Protein AF-A0A920EKH2-F1 (afdb_monomer)

Nearest PDB structures (foldseek):
  4jyx-assembly2_B  TM=8.621E-01  e=5.818E-05  Paraglaciecola sp. T6c
  4jyx-assembly1_G-2  TM=8.612E-01  e=1.369E-04  Paraglaciecola sp. T6c
  3wjo-assembly1_A  TM=8.628E-01  e=2.851E-04  Escherichia coli O104:H4 str. 2009EL-2071
  5ze6-assembly2_B  TM=8.701E-01  e=5.252E-04  Escherichia coli K-12
  5ze6-assembly1_C  TM=8.859E-01  e=1.236E-03  Escherichia coli K-12

Radius of gyration: 19.75 Å; Cα contacts (8 Å, |Δi|>4): 47; chains: 1; bounding box: 40×44×56 Å

Sequence (107 aa):
MNDFLKEVTSEFKQVNTLILKCLESDVGLVENIGQYIVDAGGKRLRPLVVILSALANNYSGSNHMKMAAVIEFIHTATLLHDDVVDVASLRRGEKRQIYNGVTRRVF

Solvent-accessible surface area (backbone atoms only — not comparable to full-atom values): 6425 Å² total; per-residue (Å²): 130,70,68,69,54,62,78,46,44,65,61,50,52,52,30,52,53,50,45,52,61,72,30,68,53,97,48,66,73,44,37,52,51,44,50,50,64,62,71,65,65,65,86,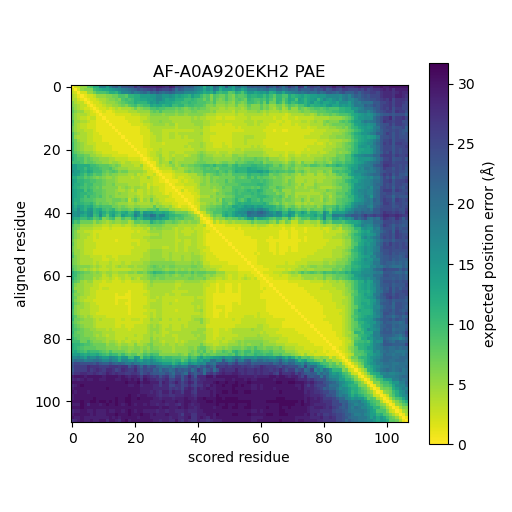51,60,67,33,48,53,41,43,51,53,34,56,77,66,69,55,85,70,71,61,47,48,57,51,18,33,51,54,44,48,54,53,51,52,51,51,57,50,49,53,53,52,54,54,52,56,62,70,72,68,62,73,87,74,86,66,87,89,66,92,78,90,77,134

pLDDT: mean 76.86, std 17.44, range [36.72, 96.06]

Secondary structure (DSSP, 8-state):
--HHHHHTHHHHHHHHHHHHHHT--SSHHHHHHHHHHHHT----HHHHHHHHHHHHTT--SSHHHHHHHHHHHHHHHHHHHHHHHHHHHHHTS-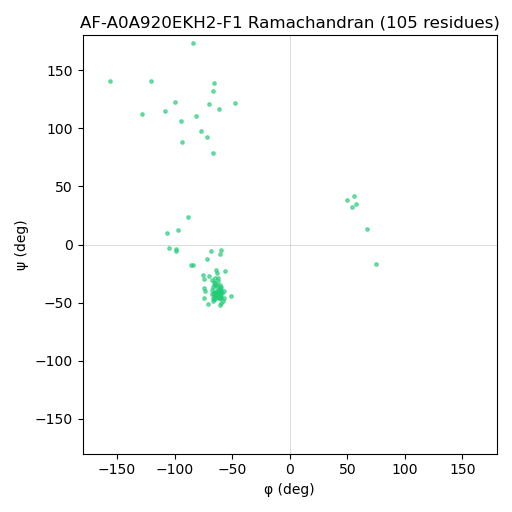-----TT------

Mean predicted aligned error: 10.76 Å

Foldseek 3Di:
DVPVCVVCVVLVVLLLVVLLVVQDDPDVVSVVLSVVLVVVVDPLVQLVVLVVVCVVVVNPDDCSSVVSNVRSVVVSVVVVVVVVVVVVVVVVPDPVPPDPPDDDDDD

Structure (mmCIF, N/CA/C/O backbone):
data_AF-A0A920EKH2-F1
#
_entry.id   AF-A0A920EKH2-F1
#
loop_
_atom_site.group_PDB
_atom_site.id
_atom_site.type_symbol
_atom_site.label_atom_id
_atom_site.label_alt_id
_atom_site.label_comp_id
_atom_site.label_asym_id
_atom_site.label_entity_id
_atom_site.label_seq_id
_atom_site.pdbx_PDB_ins_code
_atom_site.Cartn_x
_atom_site.Cartn_y
_atom_site.Cartn_z
_a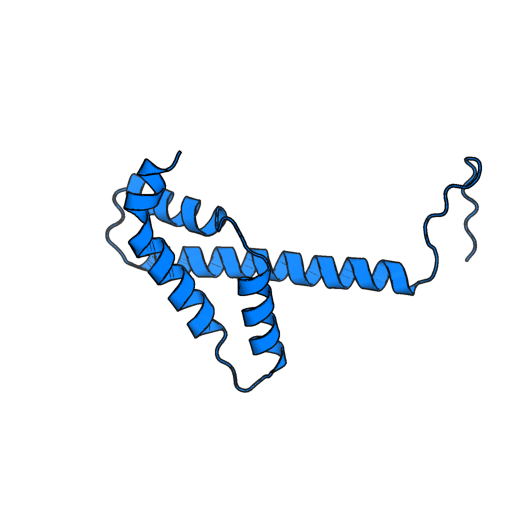tom_site.occupancy
_atom_site.B_iso_or_equiv
_atom_site.auth_seq_id
_atom_site.auth_comp_id
_atom_site.auth_asym_id
_atom_site.auth_atom_id
_atom_site.pdbx_PDB_model_num
ATOM 1 N N . MET A 1 1 ? 0.328 18.908 12.467 1.00 48.62 1 MET A N 1
ATOM 2 C CA . MET A 1 1 ? 0.448 17.846 11.437 1.00 48.62 1 MET A CA 1
ATOM 3 C C . MET A 1 1 ? 0.694 16.457 12.042 1.00 48.62 1 MET A C 1
ATOM 5 O O . MET A 1 1 ? 0.270 15.492 11.436 1.00 48.62 1 MET A O 1
ATOM 9 N N . ASN A 1 2 ? 1.336 16.316 13.213 1.00 57.62 2 ASN A N 1
ATOM 10 C CA . ASN A 1 2 ? 1.687 14.988 13.755 1.00 57.62 2 ASN A CA 1
ATOM 11 C C . ASN A 1 2 ? 0.584 14.294 14.580 1.00 57.62 2 ASN A C 1
ATOM 13 O O . ASN A 1 2 ? 0.662 13.083 14.762 1.00 57.62 2 ASN A O 1
ATOM 17 N N . ASP A 1 3 ? -0.435 15.014 15.059 1.00 63.47 3 ASP A N 1
ATOM 18 C CA . ASP A 1 3 ? -1.432 14.426 15.969 1.00 63.47 3 ASP A CA 1
ATOM 19 C C . ASP A 1 3 ? -2.405 13.469 15.274 1.00 63.47 3 ASP A C 1
ATOM 21 O O . ASP A 1 3 ? -2.666 12.391 15.791 1.00 63.47 3 ASP A O 1
ATOM 25 N N . PHE A 1 4 ? -2.869 13.781 14.060 1.00 68.88 4 PHE A N 1
ATOM 26 C CA . PHE A 1 4 ? -3.804 12.896 13.352 1.00 68.88 4 PHE A CA 1
ATOM 27 C C . PHE A 1 4 ? -3.146 11.594 12.873 1.00 68.88 4 PHE A C 1
ATOM 29 O O . PHE A 1 4 ? -3.820 10.580 12.732 1.00 68.88 4 PHE A O 1
ATOM 36 N N . LEU A 1 5 ? -1.829 11.602 12.624 1.00 66.75 5 LEU A N 1
ATOM 37 C CA . LEU A 1 5 ? -1.102 10.394 12.229 1.00 66.75 5 LEU A CA 1
ATOM 38 C C . LEU A 1 5 ? -1.045 9.378 13.372 1.00 66.75 5 LEU A C 1
ATOM 40 O O . LEU A 1 5 ? -1.046 8.180 13.097 1.00 66.75 5 LEU A O 1
ATOM 44 N N . LYS A 1 6 ? -1.039 9.828 14.637 1.00 72.06 6 LYS A N 1
ATOM 45 C CA . LYS A 1 6 ? -1.116 8.927 15.798 1.00 72.06 6 LYS A CA 1
ATOM 46 C C . LYS A 1 6 ? -2.418 8.133 15.804 1.00 72.06 6 LYS A C 1
ATOM 48 O O . LYS A 1 6 ? -2.364 6.922 15.988 1.00 72.06 6 LYS A O 1
ATOM 53 N N . GLU A 1 7 ? -3.539 8.800 15.534 1.00 77.81 7 GLU A N 1
ATOM 54 C CA . GLU A 1 7 ? -4.877 8.191 15.563 1.00 77.81 7 GLU A CA 1
ATOM 55 C C . GLU A 1 7 ? -5.045 7.067 14.538 1.00 77.81 7 GLU A C 1
ATOM 57 O O . GLU A 1 7 ? -5.753 6.107 14.798 1.00 77.81 7 GLU A O 1
ATOM 62 N N . VAL A 1 8 ? -4.352 7.152 13.399 1.00 82.38 8 VAL A N 1
ATOM 63 C CA . VAL A 1 8 ? -4.442 6.160 12.311 1.00 82.38 8 VAL A CA 1
ATOM 64 C C . VAL A 1 8 ? -3.210 5.258 12.197 1.00 82.38 8 VAL A C 1
ATOM 66 O O . VAL A 1 8 ? -3.036 4.535 11.214 1.00 82.38 8 VAL A O 1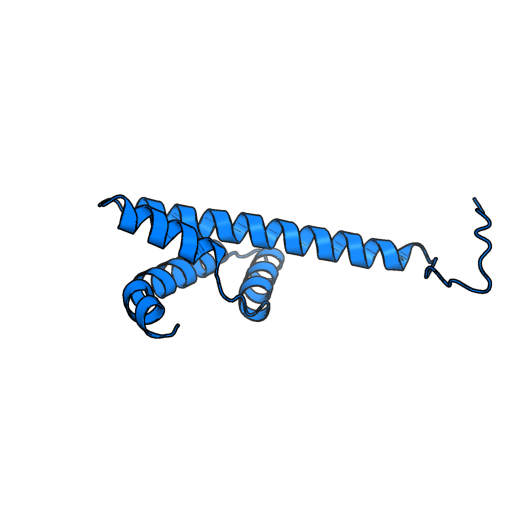
ATOM 69 N N . THR A 1 9 ? -2.297 5.313 13.176 1.00 84.00 9 THR A N 1
ATOM 70 C CA . THR A 1 9 ? -1.028 4.564 13.133 1.00 84.00 9 THR A CA 1
ATOM 71 C C . THR A 1 9 ? -1.261 3.051 13.117 1.00 84.00 9 THR A C 1
ATOM 73 O O . THR A 1 9 ? -0.499 2.312 12.486 1.00 84.00 9 THR A O 1
ATOM 76 N N . SER A 1 10 ? -2.296 2.573 13.813 1.00 87.31 10 SER A N 1
ATOM 77 C CA . SER A 1 10 ? -2.624 1.145 13.888 1.00 87.31 10 SER A CA 1
ATOM 78 C C . SER A 1 10 ? -3.066 0.608 12.527 1.00 87.31 10 SER A C 1
ATOM 80 O O . SER A 1 10 ? -2.542 -0.389 12.031 1.00 87.31 10 SER A O 1
ATOM 82 N N . GLU A 1 11 ? -3.984 1.321 11.889 1.00 87.50 11 GLU A N 1
ATOM 83 C CA . GLU A 1 11 ? -4.541 1.050 10.573 1.00 87.50 11 GLU A CA 1
ATOM 84 C C . GLU A 1 11 ? -3.436 1.070 9.516 1.00 87.50 11 GLU A C 1
ATOM 86 O O . GLU A 1 11 ? -3.351 0.184 8.667 1.00 87.50 11 GLU A O 1
ATOM 91 N N . PHE A 1 12 ? -2.513 2.024 9.626 1.00 86.25 12 PHE A N 1
ATOM 92 C CA . PHE A 1 12 ? -1.359 2.114 8.741 1.00 86.25 12 PHE A CA 1
ATOM 93 C C . PHE A 1 12 ? -0.440 0.901 8.814 1.00 86.25 12 PHE A C 1
ATOM 95 O O . PHE A 1 12 ? -0.007 0.379 7.785 1.00 86.25 12 PHE A O 1
ATOM 102 N N . LYS A 1 13 ? -0.142 0.435 10.032 1.00 86.56 13 LYS A N 1
ATOM 103 C CA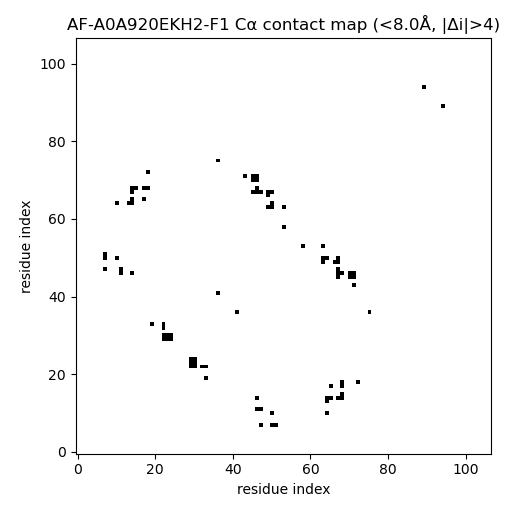 . LYS A 1 13 ? 0.653 -0.781 10.232 1.00 86.56 13 LYS A CA 1
ATOM 104 C C . LYS A 1 13 ? -0.051 -1.985 9.620 1.00 86.56 13 LYS A C 1
ATOM 106 O O . LYS A 1 13 ? 0.595 -2.758 8.922 1.00 86.56 13 LYS A O 1
ATOM 111 N N . GLN A 1 14 ? -1.362 -2.104 9.819 1.00 89.69 14 GLN A N 1
ATOM 112 C CA . GLN A 1 14 ? -2.150 -3.195 9.249 1.00 89.69 14 GLN A CA 1
ATOM 113 C C . GLN A 1 14 ? -2.129 -3.187 7.718 1.00 89.69 14 GLN A C 1
ATOM 115 O O . GLN A 1 14 ? -1.924 -4.238 7.114 1.00 89.69 14 GLN A O 1
ATOM 120 N N . VAL A 1 15 ? -2.277 -2.019 7.083 1.00 89.94 15 VAL A N 1
ATOM 121 C CA . VAL A 1 15 ? -2.185 -1.903 5.621 1.00 89.94 15 VAL A CA 1
ATOM 122 C C . VAL A 1 15 ? -0.786 -2.256 5.123 1.00 89.94 15 VAL A C 1
ATOM 124 O O . VAL A 1 15 ? -0.671 -3.019 4.169 1.00 89.94 15 VAL A O 1
ATOM 127 N N . ASN A 1 16 ? 0.277 -1.785 5.782 1.00 86.06 16 ASN A N 1
ATOM 128 C CA . ASN A 1 16 ? 1.646 -2.147 5.404 1.00 86.06 16 ASN A CA 1
ATOM 129 C C . ASN A 1 16 ? 1.886 -3.659 5.506 1.00 86.06 16 ASN A C 1
ATOM 131 O O . ASN A 1 16 ? 2.417 -4.260 4.575 1.00 86.06 16 ASN A O 1
ATOM 135 N N . THR A 1 17 ? 1.457 -4.291 6.601 1.00 89.06 17 THR A N 1
ATOM 136 C CA . THR A 1 17 ? 1.546 -5.748 6.754 1.00 89.06 17 THR A CA 1
ATOM 137 C C . THR A 1 17 ? 0.752 -6.472 5.669 1.00 89.06 17 THR A C 1
ATOM 139 O O . THR A 1 17 ? 1.235 -7.458 5.118 1.00 89.06 17 THR A O 1
ATOM 142 N N . LEU A 1 18 ? -0.444 -5.983 5.333 1.00 90.94 18 LEU A N 1
ATOM 143 C CA . LEU A 1 18 ? -1.277 -6.576 4.291 1.00 90.94 18 LEU A CA 1
ATOM 144 C C . LEU A 1 18 ? -0.618 -6.483 2.909 1.00 90.94 18 LEU A C 1
ATOM 146 O O . LEU A 1 18 ? -0.615 -7.467 2.179 1.00 90.94 18 LEU A O 1
ATOM 150 N N . ILE A 1 19 ? -0.039 -5.329 2.572 1.00 87.81 19 ILE A N 1
ATOM 151 C CA . ILE A 1 19 ? 0.680 -5.118 1.311 1.00 87.81 19 ILE A CA 1
ATOM 152 C C . ILE A 1 19 ? 1.854 -6.092 1.199 1.00 87.81 19 ILE A C 1
ATOM 154 O O . ILE A 1 19 ? 1.959 -6.788 0.195 1.00 87.81 19 ILE A O 1
ATOM 158 N N . LEU A 1 20 ? 2.699 -6.180 2.233 1.00 86.19 20 LEU A N 1
ATOM 159 C CA . LEU A 1 20 ? 3.860 -7.075 2.228 1.00 86.19 20 LEU A CA 1
ATOM 160 C C . LEU A 1 20 ? 3.443 -8.540 2.087 1.00 86.19 20 LEU A C 1
ATOM 162 O O . LEU A 1 20 ? 3.967 -9.245 1.234 1.00 86.19 20 LEU A O 1
ATOM 166 N N . LYS A 1 21 ? 2.431 -8.967 2.848 1.00 89.12 21 LYS A N 1
ATOM 167 C CA . LYS A 1 21 ? 1.898 -10.330 2.771 1.00 89.12 21 LYS A CA 1
ATOM 168 C C . LYS A 1 21 ? 1.358 -10.676 1.380 1.00 89.12 21 LYS A C 1
ATOM 170 O O . LYS A 1 21 ? 1.473 -11.807 0.931 1.00 89.12 21 LYS A O 1
ATOM 175 N N . CYS A 1 22 ? 0.747 -9.715 0.692 1.00 87.00 22 CYS A N 1
ATOM 176 C CA . CYS A 1 22 ? 0.235 -9.915 -0.664 1.00 87.00 22 CYS A CA 1
ATOM 177 C C . CYS A 1 22 ? 1.336 -10.028 -1.733 1.00 87.00 22 CYS A C 1
ATOM 179 O O . CYS A 1 22 ? 1.026 -10.412 -2.858 1.00 87.00 22 CYS A O 1
ATOM 181 N N . LEU A 1 23 ? 2.584 -9.688 -1.403 1.00 85.50 23 LEU A N 1
ATOM 182 C CA . LEU A 1 23 ? 3.737 -9.752 -2.306 1.00 85.50 23 LEU A CA 1
ATOM 183 C C . LEU A 1 23 ? 4.659 -10.939 -2.015 1.00 85.50 23 LEU A C 1
ATOM 185 O O . LEU A 1 23 ? 5.618 -11.148 -2.752 1.00 85.50 23 LEU A O 1
ATOM 189 N N . GLU A 1 24 ? 4.367 -11.726 -0.978 1.00 85.62 24 GLU A N 1
ATOM 190 C CA . GLU A 1 24 ? 5.037 -13.003 -0.743 1.00 85.62 24 GLU A CA 1
ATOM 191 C C . GLU A 1 24 ? 4.770 -13.935 -1.934 1.00 85.62 24 GLU A C 1
ATOM 193 O O . GLU A 1 24 ? 3.623 -14.275 -2.240 1.00 85.62 24 GLU A O 1
ATOM 198 N N . SER A 1 25 ? 5.828 -14.311 -2.651 1.00 85.12 25 SER A N 1
ATOM 199 C CA . SER A 1 25 ? 5.728 -15.120 -3.860 1.00 85.12 25 SER A CA 1
ATOM 200 C C . SER A 1 25 ? 7.028 -15.864 -4.127 1.00 85.12 25 SER A C 1
ATOM 202 O O . SER A 1 25 ? 8.098 -15.274 -4.048 1.00 85.12 25 SER A O 1
ATOM 204 N N . ASP A 1 26 ? 6.928 -17.118 -4.575 1.00 83.88 26 ASP A N 1
ATOM 205 C CA . ASP A 1 26 ? 8.082 -17.904 -5.044 1.00 83.88 26 ASP A CA 1
ATOM 206 C C . ASP A 1 26 ? 8.679 -17.366 -6.363 1.00 83.88 26 ASP A C 1
ATOM 208 O O . ASP A 1 26 ? 9.686 -17.864 -6.871 1.00 83.88 26 ASP A O 1
ATOM 212 N N . VAL A 1 27 ? 8.040 -16.358 -6.966 1.00 86.12 27 VAL A N 1
ATOM 213 C CA . VAL A 1 27 ? 8.510 -15.694 -8.180 1.00 86.12 27 VAL A CA 1
ATOM 214 C C . VAL A 1 27 ? 9.305 -14.454 -7.785 1.00 86.12 27 VAL A C 1
ATOM 216 O O . VAL A 1 27 ? 8.726 -13.422 -7.453 1.00 86.12 27 VAL A O 1
ATOM 219 N N . GLY A 1 28 ? 10.633 -14.507 -7.924 1.00 78.06 28 GLY A N 1
ATOM 220 C CA . GLY A 1 28 ? 11.524 -13.412 -7.504 1.00 78.06 28 GLY A CA 1
ATOM 221 C C . GLY A 1 28 ? 11.230 -12.038 -8.132 1.00 78.06 28 GLY A C 1
ATOM 222 O O . GLY A 1 28 ? 11.555 -11.006 -7.555 1.00 78.06 28 GLY A O 1
ATOM 223 N N . LEU A 1 29 ? 10.557 -11.978 -9.291 1.00 77.62 29 LEU A N 1
ATOM 224 C CA . LEU A 1 29 ? 10.094 -10.702 -9.859 1.00 77.62 29 LEU A CA 1
ATOM 225 C C . LEU A 1 29 ? 9.058 -10.002 -8.963 1.00 77.62 29 LEU A C 1
ATOM 227 O O . LEU A 1 29 ? 9.051 -8.777 -8.883 1.00 77.62 29 LEU A O 1
ATOM 231 N N . VAL A 1 30 ? 8.192 -10.763 -8.297 1.00 79.81 30 VAL A N 1
ATOM 232 C CA . VAL A 1 30 ? 7.159 -10.229 -7.399 1.00 79.81 30 VAL A CA 1
ATOM 233 C C . VAL A 1 30 ? 7.786 -9.749 -6.088 1.00 79.81 30 VAL A C 1
ATOM 235 O O . VAL A 1 30 ? 7.424 -8.679 -5.601 1.00 79.81 30 VAL A O 1
ATOM 238 N N . GLU A 1 31 ? 8.795 -10.454 -5.572 1.00 77.44 31 GLU A N 1
ATOM 239 C CA . GLU A 1 31 ? 9.570 -9.999 -4.407 1.00 77.44 31 GLU A CA 1
ATOM 240 C C . GLU A 1 31 ? 10.268 -8.657 -4.675 1.00 77.44 31 GLU A C 1
ATOM 242 O O . GLU A 1 31 ? 10.227 -7.754 -3.837 1.00 77.44 31 GLU A O 1
ATOM 247 N N . ASN A 1 32 ? 10.821 -8.470 -5.881 1.00 77.19 32 ASN A N 1
ATOM 248 C CA . ASN A 1 32 ? 11.425 -7.198 -6.292 1.00 77.19 32 ASN A CA 1
ATOM 249 C C . ASN A 1 32 ? 10.416 -6.036 -6.281 1.00 77.19 32 ASN A C 1
ATOM 251 O O . ASN A 1 32 ? 10.775 -4.911 -5.932 1.00 77.19 32 ASN A O 1
ATOM 255 N N . ILE A 1 33 ? 9.146 -6.295 -6.619 1.00 77.69 33 ILE A N 1
ATOM 256 C CA . ILE A 1 33 ? 8.067 -5.300 -6.505 1.00 77.69 33 ILE A CA 1
ATOM 257 C C . ILE A 1 33 ? 7.822 -4.955 -5.032 1.00 77.69 33 ILE A C 1
ATOM 259 O O . ILE A 1 33 ? 7.663 -3.782 -4.696 1.00 77.69 33 ILE A O 1
ATOM 263 N N . GLY A 1 34 ? 7.836 -5.951 -4.143 1.00 77.62 34 GLY A N 1
ATOM 264 C CA . GLY A 1 34 ? 7.756 -5.731 -2.698 1.00 77.62 34 GLY A CA 1
ATOM 265 C C . GLY A 1 34 ? 8.857 -4.822 -2.175 1.00 77.62 34 GLY A C 1
ATOM 266 O O . GLY A 1 34 ? 8.567 -3.855 -1.468 1.00 77.62 34 GLY A O 1
ATOM 267 N N . GLN A 1 35 ? 10.094 -5.065 -2.597 1.00 76.38 35 GLN A N 1
ATOM 268 C CA . GLN A 1 35 ? 11.228 -4.228 -2.223 1.00 76.38 35 GLN A CA 1
ATOM 269 C C . GLN A 1 35 ? 11.082 -2.798 -2.763 1.00 76.38 35 GLN A C 1
ATOM 271 O O . GLN A 1 35 ? 11.238 -1.838 -2.012 1.00 76.38 35 GLN A O 1
ATOM 276 N N . TYR A 1 36 ? 10.658 -2.642 -4.021 1.00 75.75 36 TYR A N 1
ATOM 277 C CA . TYR A 1 36 ? 10.390 -1.334 -4.627 1.00 75.75 36 TYR A CA 1
ATOM 278 C C . TYR A 1 36 ? 9.343 -0.528 -3.835 1.00 75.75 36 TYR A C 1
ATOM 280 O O . TYR A 1 36 ? 9.503 0.670 -3.610 1.00 75.75 36 TYR A O 1
ATOM 288 N N . ILE A 1 37 ? 8.286 -1.184 -3.342 1.00 74.19 37 ILE A N 1
ATOM 289 C CA . ILE A 1 37 ? 7.247 -0.556 -2.512 1.00 74.19 37 ILE A CA 1
ATOM 290 C C . ILE A 1 37 ? 7.778 -0.077 -1.155 1.00 74.19 37 ILE A C 1
ATOM 292 O O . ILE A 1 37 ? 7.272 0.917 -0.617 1.00 74.19 37 ILE A O 1
ATOM 296 N N . VAL A 1 38 ? 8.734 -0.796 -0.567 1.00 73.31 38 VAL A N 1
ATOM 297 C CA . VAL A 1 38 ? 9.376 -0.428 0.703 1.00 73.31 38 VAL A CA 1
ATOM 298 C C . VAL A 1 38 ? 10.351 0.731 0.486 1.00 73.31 38 VAL A C 1
ATOM 300 O O . VAL A 1 38 ? 10.290 1.724 1.214 1.00 73.31 38 VAL A O 1
ATOM 303 N N . ASP A 1 39 ? 11.178 0.640 -0.554 1.00 69.00 39 ASP A N 1
ATOM 304 C CA . ASP A 1 39 ? 12.261 1.583 -0.843 1.00 69.00 39 ASP A CA 1
ATOM 305 C C . ASP A 1 39 ? 11.765 2.917 -1.404 1.00 69.00 39 ASP A C 1
ATOM 307 O O . ASP A 1 39 ? 12.357 3.961 -1.126 1.00 69.00 39 ASP A O 1
ATOM 311 N N . ALA A 1 40 ? 10.629 2.922 -2.113 1.00 66.12 40 ALA A N 1
ATOM 312 C CA . ALA A 1 40 ? 9.991 4.144 -2.603 1.00 66.12 40 ALA A CA 1
ATOM 313 C C . ALA A 1 40 ? 9.573 5.110 -1.473 1.00 66.12 40 ALA A C 1
ATOM 315 O O . ALA A 1 40 ? 9.167 6.239 -1.754 1.00 66.12 40 ALA A O 1
ATOM 316 N N . GLY A 1 41 ? 9.671 4.702 -0.196 1.00 60.00 41 GLY A N 1
ATOM 317 C CA . GLY A 1 41 ? 9.657 5.623 0.944 1.00 60.00 41 GLY A CA 1
ATOM 318 C C . GLY A 1 41 ? 8.402 6.495 0.997 1.00 60.00 41 GLY A C 1
ATOM 319 O O . GLY A 1 41 ? 8.455 7.680 1.333 1.00 60.00 41 GLY A O 1
ATOM 320 N N . GLY A 1 42 ? 7.265 5.932 0.588 1.00 63.53 42 GLY A N 1
ATOM 321 C CA . GLY A 1 42 ? 6.051 6.699 0.382 1.00 63.53 42 GLY A CA 1
ATOM 322 C C . GLY A 1 42 ? 5.517 7.280 1.687 1.00 63.53 42 GLY A C 1
ATOM 323 O O . GLY A 1 42 ? 5.378 6.585 2.690 1.00 63.53 42 GLY A O 1
ATOM 324 N N . LYS A 1 43 ? 5.054 8.534 1.637 1.00 69.88 43 LYS A N 1
ATOM 325 C CA . LYS A 1 43 ? 4.194 9.132 2.680 1.00 69.88 43 LYS A CA 1
ATOM 326 C C . LYS A 1 43 ? 2.868 8.369 2.861 1.00 69.88 43 LYS A C 1
ATOM 328 O O . LYS A 1 43 ? 2.081 8.740 3.727 1.00 69.88 43 LYS A O 1
ATOM 333 N N . ARG A 1 44 ? 2.607 7.347 2.018 1.00 78.69 44 ARG A N 1
ATOM 334 C CA . ARG A 1 44 ? 1.428 6.460 2.028 1.00 78.69 44 ARG A CA 1
ATOM 335 C C . ARG A 1 44 ? 0.120 7.263 2.102 1.00 78.69 44 ARG A C 1
ATOM 337 O O . ARG A 1 44 ? -0.847 6.899 2.768 1.00 78.69 44 ARG A O 1
ATOM 344 N N . LEU A 1 45 ? 0.106 8.390 1.387 1.00 86.12 45 LEU A N 1
ATOM 345 C CA . LEU A 1 45 ? -0.985 9.361 1.420 1.00 86.12 45 LEU A CA 1
ATOM 346 C C . LEU A 1 45 ? -2.281 8.770 0.844 1.00 86.12 45 LEU A C 1
ATOM 348 O O . LEU A 1 45 ? -3.367 9.113 1.295 1.00 86.12 45 LEU A O 1
ATOM 352 N N . ARG A 1 46 ? -2.180 7.859 -0.132 1.00 90.75 46 ARG A N 1
ATOM 353 C CA . ARG A 1 46 ? -3.352 7.242 -0.767 1.00 90.75 46 ARG A CA 1
ATOM 354 C C . ARG A 1 46 ? -4.064 6.257 0.180 1.00 90.75 46 ARG A C 1
ATOM 356 O O . ARG A 1 46 ? -5.258 6.460 0.401 1.00 90.75 46 ARG A O 1
ATOM 363 N N . PRO A 1 47 ? -3.375 5.288 0.825 1.00 91.56 47 PRO A N 1
ATOM 364 C CA . PRO A 1 47 ? -3.941 4.486 1.908 1.00 91.56 47 PRO A CA 1
ATOM 365 C C . PRO A 1 47 ? -4.584 5.323 3.007 1.00 91.56 47 PRO A C 1
ATOM 367 O O . PRO A 1 47 ? -5.693 5.025 3.446 1.00 91.56 47 PRO A O 1
ATOM 370 N N . LEU A 1 48 ? -3.903 6.398 3.414 1.00 89.19 48 LEU A N 1
ATOM 371 C CA . LEU A 1 48 ? -4.373 7.298 4.458 1.00 89.19 48 LEU A CA 1
ATOM 372 C C . LEU A 1 48 ? -5.741 7.899 4.119 1.00 89.19 48 LEU A C 1
ATOM 374 O O . LEU A 1 48 ? -6.648 7.863 4.945 1.00 89.19 48 LEU A O 1
ATOM 378 N N . VAL A 1 49 ? -5.903 8.423 2.901 1.00 92.44 49 VAL A N 1
ATOM 379 C CA . VAL A 1 49 ? -7.170 9.020 2.455 1.00 92.44 49 VAL A CA 1
ATOM 380 C C . VAL A 1 49 ? -8.293 7.984 2.460 1.00 92.44 49 VAL A C 1
ATOM 382 O O . VAL A 1 49 ? -9.403 8.309 2.874 1.00 92.44 49 VAL A O 1
ATOM 385 N N . VAL A 1 50 ? -8.023 6.734 2.072 1.00 94.81 50 VAL A N 1
ATOM 386 C CA . VAL A 1 50 ? -9.029 5.657 2.096 1.00 94.81 50 VAL A CA 1
ATOM 387 C C . VAL A 1 50 ? -9.466 5.336 3.526 1.00 94.81 50 VAL A C 1
ATOM 389 O O . VAL A 1 50 ? -10.665 5.274 3.797 1.00 94.81 50 VAL A O 1
ATOM 392 N N . ILE A 1 51 ? -8.510 5.179 4.447 1.00 92.00 51 ILE A N 1
ATOM 393 C CA . ILE A 1 51 ? -8.787 4.902 5.864 1.00 92.00 51 ILE A CA 1
ATOM 394 C C . ILE A 1 51 ? -9.599 6.045 6.476 1.00 92.00 51 ILE A C 1
ATOM 396 O O . ILE A 1 51 ? -10.669 5.811 7.033 1.00 92.00 51 ILE A O 1
ATOM 400 N N . LEU A 1 52 ? -9.134 7.288 6.320 1.00 91.69 52 LEU A N 1
ATOM 401 C CA . LEU A 1 52 ? -9.816 8.464 6.860 1.00 91.69 52 LEU A CA 1
ATOM 402 C C . LEU A 1 52 ? -11.224 8.617 6.286 1.00 91.69 52 LEU A C 1
ATOM 404 O O . LEU A 1 52 ? -12.143 8.968 7.018 1.00 91.69 52 LEU A O 1
ATOM 408 N N . SER A 1 53 ? -11.413 8.307 5.002 1.00 94.25 53 SER A N 1
ATOM 409 C CA . SER A 1 53 ? -12.734 8.343 4.370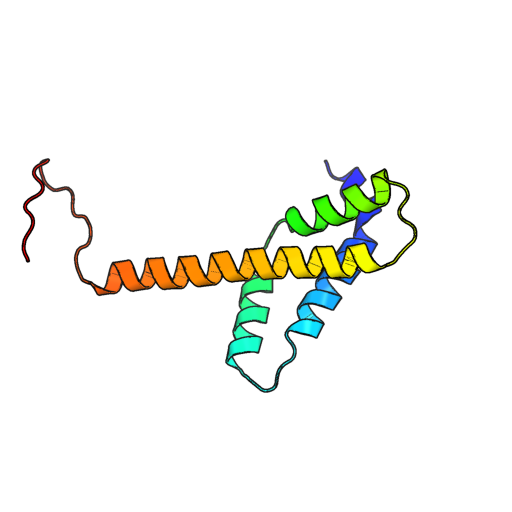 1.00 94.25 53 SER A CA 1
ATOM 410 C C . SER A 1 53 ? -13.682 7.311 4.981 1.00 94.25 53 SER A C 1
ATOM 412 O O . SER A 1 53 ? -14.848 7.619 5.211 1.00 94.25 53 SER A O 1
ATOM 414 N N . ALA A 1 54 ? -13.202 6.103 5.287 1.00 94.19 54 ALA A N 1
ATOM 415 C CA . ALA A 1 54 ? -14.009 5.085 5.957 1.00 94.19 54 ALA A CA 1
ATOM 416 C C . ALA A 1 54 ? -14.380 5.500 7.390 1.00 94.19 54 ALA A C 1
ATOM 418 O O . ALA A 1 54 ? -15.553 5.433 7.765 1.00 94.19 54 ALA A O 1
ATOM 419 N N . LEU A 1 55 ? -13.401 5.988 8.159 1.00 89.69 55 LEU A N 1
ATOM 420 C CA . LEU A 1 55 ? -13.601 6.450 9.535 1.00 89.69 55 LEU A CA 1
ATOM 421 C C . LEU A 1 55 ? -14.564 7.644 9.602 1.00 89.69 55 LEU A C 1
ATOM 423 O O . LEU A 1 55 ? -15.497 7.634 10.400 1.00 89.69 55 LEU A O 1
ATOM 427 N N . ALA A 1 56 ? -14.408 8.630 8.715 1.00 92.88 56 ALA A N 1
ATOM 428 C CA . ALA A 1 56 ? -15.277 9.807 8.650 1.00 92.88 56 ALA A CA 1
ATOM 429 C C . ALA A 1 56 ? -16.741 9.470 8.311 1.00 92.88 56 ALA A C 1
ATOM 431 O O . ALA A 1 56 ? -17.642 10.226 8.663 1.00 92.88 56 ALA A O 1
ATOM 432 N N . ASN A 1 57 ? -16.986 8.334 7.650 1.00 95.50 57 ASN A N 1
ATOM 433 C CA . ASN A 1 57 ? -18.325 7.842 7.317 1.00 95.50 57 ASN A CA 1
ATOM 434 C C . ASN A 1 57 ? -18.860 6.806 8.325 1.00 95.50 57 ASN A C 1
ATOM 436 O O . ASN A 1 57 ? -19.858 6.145 8.044 1.00 95.50 57 ASN A O 1
ATOM 440 N N . ASN A 1 58 ? -18.220 6.653 9.492 1.00 93.69 58 ASN A N 1
ATOM 441 C CA . ASN A 1 58 ? -18.583 5.672 10.523 1.00 93.69 58 ASN A CA 1
ATOM 442 C C . ASN A 1 58 ? -18.655 4.224 9.999 1.00 93.69 58 ASN A C 1
ATOM 444 O O . ASN A 1 58 ? -19.469 3.419 10.457 1.00 93.69 58 ASN A O 1
ATOM 448 N N . TYR A 1 59 ? -17.820 3.878 9.018 1.00 94.81 59 TYR A N 1
ATOM 449 C CA . TYR A 1 59 ? -17.782 2.523 8.486 1.00 94.81 59 TYR A CA 1
ATOM 450 C C . TYR A 1 59 ? -17.185 1.557 9.517 1.00 94.81 59 TYR A C 1
ATOM 452 O O . TYR A 1 59 ? -16.038 1.705 9.928 1.00 94.81 59 TYR A O 1
ATOM 460 N N . SER A 1 60 ? -17.951 0.536 9.901 1.00 90.06 60 SER A N 1
ATOM 461 C CA . SER A 1 60 ? -17.578 -0.433 10.944 1.00 90.06 60 SER A CA 1
ATOM 462 C C . SER A 1 60 ? -17.006 -1.751 10.409 1.00 90.06 60 SER A C 1
ATOM 464 O O . SER A 1 60 ? -16.597 -2.613 11.185 1.00 90.06 60 SER A O 1
ATOM 466 N N . GLY A 1 61 ? -16.972 -1.938 9.087 1.00 92.31 61 GLY A N 1
ATOM 467 C CA . GLY A 1 61 ? -16.383 -3.128 8.473 1.00 92.31 61 GLY A CA 1
ATOM 468 C C . GLY A 1 61 ? -14.864 -3.029 8.300 1.00 92.31 61 GLY A C 1
ATOM 469 O O . GLY A 1 61 ? -14.263 -1.970 8.445 1.00 92.31 61 GLY A O 1
ATOM 470 N N . SER A 1 62 ? -14.229 -4.125 7.880 1.00 89.44 62 SER A N 1
ATOM 471 C CA . SER A 1 62 ? -12.764 -4.209 7.703 1.00 89.44 62 SER A CA 1
ATOM 472 C C . SER A 1 62 ? -12.277 -4.032 6.257 1.00 89.44 62 SER A C 1
ATOM 474 O O . SER A 1 62 ? -11.076 -3.943 6.003 1.00 89.44 62 SER A O 1
ATOM 476 N N . ASN A 1 63 ? -13.192 -3.944 5.284 1.00 94.25 63 ASN A N 1
ATOM 477 C CA . ASN A 1 63 ? -12.830 -3.873 3.858 1.00 94.25 63 ASN A CA 1
ATOM 478 C C . ASN A 1 63 ? -12.031 -2.621 3.470 1.00 94.25 63 ASN A C 1
ATOM 480 O O . ASN A 1 63 ? -11.312 -2.658 2.474 1.00 94.25 63 ASN A O 1
ATOM 484 N N . HIS A 1 64 ? -12.111 -1.538 4.246 1.00 93.81 64 HIS A N 1
ATOM 485 C CA . HIS A 1 64 ? -11.360 -0.313 3.976 1.00 93.81 64 HIS A CA 1
ATOM 486 C C . HIS A 1 64 ? -9.838 -0.540 4.032 1.00 93.81 64 HIS A C 1
ATOM 488 O O . HIS A 1 64 ? -9.112 0.080 3.263 1.00 93.81 64 HIS A O 1
ATOM 494 N N . MET A 1 65 ? -9.361 -1.502 4.836 1.00 92.69 65 MET A N 1
ATOM 495 C CA . MET A 1 65 ? -7.947 -1.907 4.857 1.00 92.69 65 MET A CA 1
ATOM 496 C C . MET A 1 65 ? -7.521 -2.580 3.555 1.00 92.69 65 MET A C 1
ATOM 498 O O . MET A 1 65 ? -6.488 -2.245 2.979 1.00 92.69 65 MET A O 1
ATOM 502 N N . LYS A 1 66 ? -8.344 -3.512 3.058 1.00 94.19 66 LYS A N 1
ATOM 503 C CA . LYS A 1 66 ? -8.102 -4.177 1.770 1.00 94.19 66 LYS A CA 1
ATOM 504 C C . LYS A 1 66 ? -8.133 -3.166 0.631 1.00 94.19 66 LYS A C 1
ATOM 506 O O . LYS A 1 66 ? -7.274 -3.202 -0.239 1.00 94.19 66 LYS A O 1
ATOM 511 N N . MET A 1 67 ? -9.080 -2.231 0.670 1.00 96.06 67 MET A N 1
ATOM 512 C CA . MET A 1 67 ? -9.185 -1.173 -0.330 1.00 96.06 67 MET A CA 1
ATOM 513 C C . MET A 1 67 ? -7.972 -0.237 -0.302 1.00 96.06 67 MET A C 1
ATOM 515 O O . MET A 1 67 ? -7.445 0.108 -1.355 1.00 96.06 67 MET A O 1
ATOM 519 N N . ALA A 1 68 ? -7.483 0.129 0.886 1.00 93.75 68 ALA A N 1
ATOM 520 C CA . ALA A 1 68 ? -6.272 0.931 1.035 1.00 93.75 68 ALA A CA 1
ATOM 521 C C . ALA A 1 68 ? -5.045 0.230 0.422 1.00 93.75 68 ALA A C 1
ATOM 523 O O . ALA A 1 68 ? -4.279 0.872 -0.295 1.00 93.75 68 ALA A O 1
ATOM 524 N N . ALA A 1 69 ? -4.903 -1.085 0.629 1.00 92.06 69 ALA A N 1
ATOM 525 C CA . ALA A 1 69 ? -3.851 -1.882 -0.004 1.00 92.06 69 ALA A CA 1
ATOM 526 C C . ALA A 1 69 ? -4.007 -1.963 -1.534 1.00 92.06 69 ALA A C 1
ATOM 528 O O . ALA A 1 69 ? -3.035 -1.765 -2.255 1.00 92.06 69 ALA A O 1
ATOM 529 N N . VAL A 1 70 ? -5.225 -2.182 -2.046 1.00 94.31 70 VAL A N 1
ATOM 530 C CA . VAL A 1 70 ? -5.507 -2.206 -3.496 1.00 94.31 70 VAL A CA 1
ATOM 531 C C . VAL A 1 70 ? -5.141 -0.880 -4.162 1.00 94.31 70 VAL A C 1
ATOM 533 O O . VAL A 1 70 ? -4.505 -0.872 -5.213 1.00 94.31 70 VAL A O 1
ATOM 536 N N . ILE A 1 71 ? -5.515 0.245 -3.553 1.00 93.81 71 ILE A N 1
ATOM 537 C CA . ILE A 1 71 ? -5.192 1.576 -4.078 1.00 93.81 71 ILE A CA 1
ATOM 538 C C . ILE A 1 71 ? -3.678 1.802 -4.122 1.00 93.81 71 ILE A C 1
ATOM 540 O O . ILE A 1 71 ? -3.177 2.372 -5.093 1.00 93.81 71 ILE A O 1
ATOM 544 N N . GLU A 1 72 ? -2.949 1.341 -3.105 1.00 90.50 72 GLU A N 1
ATOM 545 C CA . GLU A 1 72 ? -1.491 1.433 -3.109 1.00 90.50 72 GLU A CA 1
ATOM 546 C C . GLU A 1 72 ? -0.870 0.535 -4.179 1.00 90.50 72 GLU A C 1
ATOM 548 O O . GLU A 1 72 ? 0.025 0.985 -4.884 1.00 90.50 72 GLU A O 1
ATOM 553 N N . PHE A 1 73 ? -1.392 -0.676 -4.394 1.00 89.44 73 PHE A N 1
ATOM 554 C CA . PHE A 1 73 ? -0.925 -1.540 -5.479 1.00 89.44 73 PHE A CA 1
ATOM 555 C C . PHE A 1 73 ? -1.120 -0.923 -6.857 1.00 89.44 73 PHE A C 1
ATOM 557 O O . PHE A 1 73 ? -0.200 -0.957 -7.670 1.00 89.44 73 PHE A O 1
ATOM 564 N N . ILE A 1 74 ? -2.284 -0.324 -7.119 1.00 91.44 74 ILE A N 1
ATOM 565 C CA . ILE A 1 74 ? -2.535 0.375 -8.386 1.00 91.44 74 ILE A CA 1
ATOM 566 C C . ILE A 1 74 ? -1.536 1.522 -8.552 1.00 91.44 74 ILE A C 1
ATOM 568 O O . ILE A 1 74 ? -0.953 1.679 -9.621 1.00 91.44 74 ILE A O 1
ATOM 572 N N . HIS A 1 75 ? -1.295 2.298 -7.494 1.00 89.00 75 HIS A N 1
ATOM 573 C CA . HIS A 1 75 ? -0.316 3.378 -7.532 1.00 89.00 75 HIS A CA 1
ATOM 574 C C . HIS A 1 75 ? 1.109 2.879 -7.801 1.00 89.00 75 HIS A C 1
ATOM 576 O O . HIS A 1 75 ? 1.818 3.466 -8.617 1.00 89.00 75 HIS A O 1
ATOM 582 N N . THR A 1 76 ? 1.538 1.805 -7.144 1.00 85.94 76 THR A N 1
ATOM 583 C CA . THR A 1 76 ? 2.850 1.211 -7.403 1.00 85.94 76 THR A CA 1
ATOM 584 C C . THR A 1 76 ? 2.943 0.692 -8.833 1.00 85.94 76 THR A C 1
ATOM 586 O O . THR A 1 76 ? 3.950 0.925 -9.490 1.00 85.94 76 THR A O 1
ATOM 589 N N . ALA A 1 77 ? 1.900 0.035 -9.343 1.00 86.44 77 ALA A N 1
ATOM 590 C CA . ALA A 1 77 ? 1.888 -0.477 -10.708 1.00 86.44 77 ALA A CA 1
ATOM 591 C C . ALA A 1 77 ? 2.061 0.643 -11.743 1.00 86.44 77 ALA A C 1
ATOM 593 O O . ALA A 1 77 ? 2.791 0.455 -12.714 1.00 86.44 77 ALA A O 1
ATOM 594 N N . THR A 1 78 ? 1.450 1.817 -11.524 1.00 88.12 78 THR A N 1
ATOM 595 C CA . THR A 1 78 ? 1.672 2.969 -12.410 1.00 88.12 78 THR A CA 1
ATOM 596 C C . THR A 1 78 ? 3.111 3.471 -12.334 1.00 88.12 78 THR A C 1
ATOM 598 O O . THR A 1 78 ? 3.698 3.706 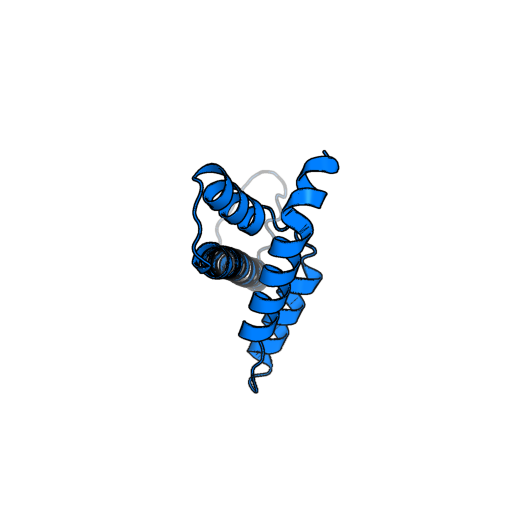-13.378 1.00 88.12 78 THR A O 1
ATOM 601 N N . LEU A 1 79 ? 3.711 3.554 -11.137 1.00 85.69 79 LEU A N 1
ATOM 602 C CA . LEU A 1 79 ? 5.113 3.976 -10.988 1.00 85.69 79 LEU A CA 1
ATOM 603 C C . LEU A 1 79 ? 6.086 3.010 -11.675 1.00 85.69 79 LEU A C 1
ATOM 605 O O . LEU A 1 79 ? 6.961 3.440 -12.412 1.00 85.69 79 LEU A O 1
ATOM 609 N N . LEU A 1 80 ? 5.899 1.702 -11.486 1.00 82.75 80 LEU A N 1
ATOM 610 C CA . LEU A 1 80 ? 6.719 0.687 -12.149 1.00 82.75 80 LEU A CA 1
ATOM 611 C C . LEU A 1 80 ? 6.594 0.757 -13.672 1.00 82.75 80 LEU A C 1
ATOM 613 O O . LEU A 1 80 ? 7.580 0.605 -14.388 1.00 82.75 80 LEU A O 1
ATOM 617 N N . HIS A 1 81 ? 5.376 0.964 -14.174 1.00 85.38 81 HIS A N 1
ATOM 618 C CA . HIS A 1 81 ? 5.148 1.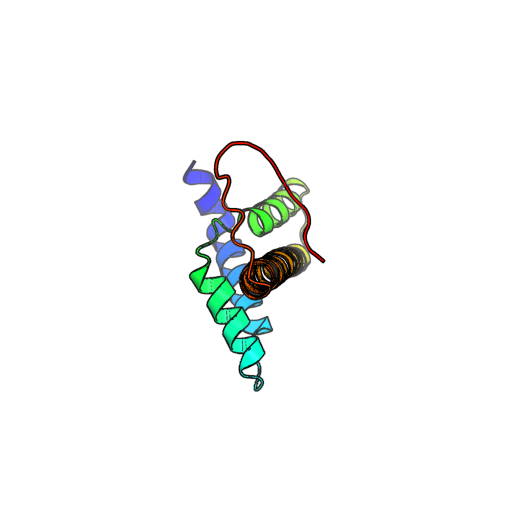122 -15.602 1.00 85.38 81 HIS A CA 1
ATOM 619 C C . HIS A 1 81 ? 5.826 2.392 -16.140 1.00 85.38 81 HIS A C 1
ATOM 621 O O . HIS A 1 81 ? 6.477 2.327 -17.183 1.00 85.38 81 HIS A O 1
ATOM 627 N N . ASP A 1 82 ? 5.717 3.512 -15.423 1.00 85.75 82 ASP A N 1
ATOM 628 C CA . ASP A 1 82 ? 6.360 4.780 -15.778 1.00 85.75 82 ASP A CA 1
ATOM 629 C C . ASP A 1 82 ? 7.889 4.630 -15.813 1.00 85.75 82 ASP A C 1
ATOM 631 O O . ASP A 1 82 ? 8.505 4.969 -16.820 1.00 85.75 82 ASP A O 1
ATOM 635 N N . ASP A 1 83 ? 8.493 3.991 -14.807 1.00 82.38 83 ASP A N 1
ATOM 636 C CA . ASP A 1 83 ? 9.935 3.715 -14.771 1.00 82.38 83 ASP A CA 1
ATOM 637 C C . ASP A 1 83 ? 10.399 2.880 -15.978 1.00 82.38 83 ASP A C 1
ATOM 639 O O . ASP A 1 83 ? 11.436 3.157 -16.589 1.00 82.38 83 ASP A O 1
ATOM 643 N N . VAL A 1 84 ? 9.627 1.859 -16.369 1.00 82.62 84 VAL A N 1
ATOM 644 C CA . VAL A 1 84 ? 9.935 1.042 -17.554 1.00 82.62 84 VAL A CA 1
ATOM 645 C C . VAL A 1 84 ? 9.831 1.868 -18.840 1.00 82.62 84 VAL A C 1
ATOM 647 O O . VAL A 1 84 ? 10.694 1.746 -19.718 1.00 82.62 84 VAL A O 1
ATOM 650 N N . VAL A 1 85 ? 8.807 2.717 -18.968 1.00 83.94 85 VAL A N 1
ATOM 651 C CA . VAL A 1 85 ? 8.633 3.623 -20.116 1.00 83.94 85 VAL A CA 1
ATOM 652 C C . VAL A 1 85 ? 9.769 4.652 -20.183 1.00 83.94 85 VAL A C 1
ATOM 654 O O . VAL A 1 85 ? 10.321 4.896 -21.263 1.00 83.94 85 VAL A O 1
ATOM 657 N N . ASP A 1 86 ? 10.185 5.203 -19.048 1.00 80.56 86 ASP A N 1
ATOM 658 C CA . ASP A 1 86 ? 11.250 6.202 -18.953 1.00 80.56 86 ASP A CA 1
ATOM 659 C C . ASP A 1 86 ? 12.619 5.607 -19.316 1.00 80.56 86 ASP A C 1
ATOM 661 O O . ASP A 1 86 ? 13.369 6.182 -20.115 1.00 80.56 86 ASP A O 1
ATOM 665 N N . VAL A 1 87 ? 12.929 4.397 -18.840 1.00 72.38 87 VAL A N 1
ATOM 666 C CA . VAL A 1 87 ? 14.159 3.677 -19.217 1.00 72.38 87 VAL A CA 1
ATOM 667 C C . VAL A 1 87 ? 14.146 3.269 -20.696 1.00 72.38 87 VAL A C 1
ATOM 669 O O . VAL A 1 87 ? 15.175 3.347 -21.376 1.00 72.38 87 VAL A O 1
ATOM 672 N N . ALA A 1 88 ? 12.993 2.881 -21.250 1.00 60.94 88 ALA A N 1
ATOM 673 C CA . ALA A 1 88 ? 12.864 2.578 -22.677 1.00 60.94 88 ALA A CA 1
ATOM 674 C C . ALA A 1 88 ? 13.086 3.818 -23.563 1.00 60.94 88 ALA A C 1
ATOM 676 O O . ALA A 1 88 ? 13.676 3.709 -24.645 1.00 60.94 88 ALA A O 1
ATOM 677 N N . SER A 1 89 ? 12.690 4.997 -23.079 1.00 56.09 89 SER A N 1
ATOM 678 C CA . SER A 1 89 ? 12.914 6.287 -23.741 1.00 56.09 89 SER A CA 1
ATOM 679 C C . SER A 1 89 ? 14.405 6.642 -23.842 1.00 56.09 89 SER A C 1
ATOM 681 O O . SER A 1 89 ? 14.827 7.258 -24.819 1.00 56.09 89 SER A O 1
ATOM 683 N N . LEU A 1 90 ? 15.235 6.175 -22.901 1.00 53.81 90 LEU A N 1
ATOM 684 C CA . LEU A 1 90 ? 16.698 6.314 -22.957 1.00 53.81 90 LEU A CA 1
ATOM 685 C C . LEU A 1 90 ? 17.353 5.349 -23.963 1.00 53.81 90 LEU A C 1
ATOM 687 O O . LEU A 1 90 ? 18.428 5.635 -24.492 1.00 53.81 90 LEU A O 1
ATOM 691 N N . ARG A 1 91 ? 16.716 4.208 -24.255 1.00 46.94 91 ARG A N 1
ATOM 692 C CA . ARG A 1 91 ? 17.302 3.123 -25.062 1.00 46.94 91 ARG A CA 1
ATOM 693 C C . ARG A 1 91 ? 17.155 3.316 -26.577 1.00 46.94 91 ARG A C 1
ATOM 695 O O . ARG A 1 91 ? 17.918 2.717 -27.330 1.00 46.94 91 ARG A O 1
ATOM 702 N N . ARG A 1 92 ? 16.246 4.182 -27.046 1.00 48.12 92 ARG A N 1
ATOM 703 C CA . ARG A 1 92 ? 16.187 4.617 -28.462 1.00 48.12 92 ARG A CA 1
ATOM 704 C C . ARG A 1 92 ? 17.057 5.844 -28.769 1.00 48.12 92 ARG A C 1
ATOM 706 O O . ARG A 1 92 ? 16.822 6.533 -29.752 1.00 48.12 92 ARG A O 1
ATOM 713 N N . GLY A 1 93 ? 18.090 6.090 -27.962 1.00 47.16 93 GLY A N 1
ATOM 714 C CA . GLY A 1 93 ? 19.306 6.784 -28.398 1.00 47.16 93 GLY A CA 1
ATOM 715 C C . GLY A 1 93 ? 19.233 8.297 -28.604 1.00 47.16 93 GLY A C 1
ATOM 716 O O . GLY A 1 93 ? 20.282 8.932 -28.587 1.00 47.16 93 GLY A O 1
ATOM 717 N N . GLU A 1 94 ? 18.065 8.921 -28.714 1.00 47.19 94 GLU A N 1
ATOM 718 C CA . GLU A 1 94 ? 18.000 10.380 -28.755 1.00 47.19 94 GLU A CA 1
ATOM 719 C C . GLU A 1 94 ? 17.766 10.947 -27.357 1.00 47.19 94 GLU A C 1
ATOM 721 O O . GLU A 1 94 ? 16.647 11.248 -26.937 1.00 47.19 94 GLU A O 1
ATOM 726 N N . LYS A 1 95 ? 18.874 11.183 -26.640 1.00 46.44 95 LYS A N 1
ATOM 727 C CA . LYS A 1 95 ? 18.909 12.312 -25.705 1.00 46.44 95 LYS A CA 1
ATOM 728 C C . LYS A 1 95 ? 18.360 13.511 -26.468 1.00 46.44 95 LYS A C 1
ATOM 730 O O . LYS A 1 95 ? 18.930 13.889 -27.489 1.00 46.44 95 LYS A O 1
ATOM 735 N N . ARG A 1 96 ? 17.294 14.130 -25.965 1.00 48.72 96 ARG A N 1
ATOM 736 C CA . ARG A 1 96 ? 16.818 15.421 -26.463 1.00 48.72 96 ARG A CA 1
ATOM 737 C C . ARG A 1 96 ? 17.880 16.477 -26.127 1.00 48.72 96 ARG A C 1
ATOM 739 O O . ARG A 1 96 ? 17.782 17.195 -25.139 1.00 48.72 96 ARG A O 1
ATOM 746 N N . GLN A 1 97 ? 18.947 16.515 -26.919 1.00 41.75 97 GLN A N 1
ATOM 747 C CA . GLN A 1 97 ? 19.936 17.574 -26.911 1.00 41.75 97 GLN A CA 1
ATOM 748 C C . GLN A 1 97 ? 19.319 18.755 -27.650 1.00 41.75 97 GLN A C 1
ATOM 750 O O . GLN A 1 97 ? 19.297 18.823 -28.874 1.00 41.75 97 GLN A O 1
ATOM 755 N N . ILE A 1 98 ? 18.781 19.692 -26.880 1.00 48.16 98 ILE A N 1
ATOM 756 C CA . ILE A 1 98 ? 18.462 21.024 -27.380 1.00 48.16 98 ILE A CA 1
ATOM 757 C C . ILE A 1 98 ? 19.796 21.746 -27.587 1.00 48.16 98 ILE A C 1
ATOM 759 O O . ILE A 1 98 ? 20.343 22.333 -26.660 1.00 48.16 98 ILE A O 1
ATOM 763 N N . TYR A 1 99 ? 20.343 21.659 -28.798 1.00 40.34 99 TYR A N 1
ATOM 764 C CA . TYR A 1 99 ? 21.406 22.542 -29.270 1.00 40.34 99 TYR A CA 1
ATOM 765 C C . TYR A 1 99 ? 20.784 23.482 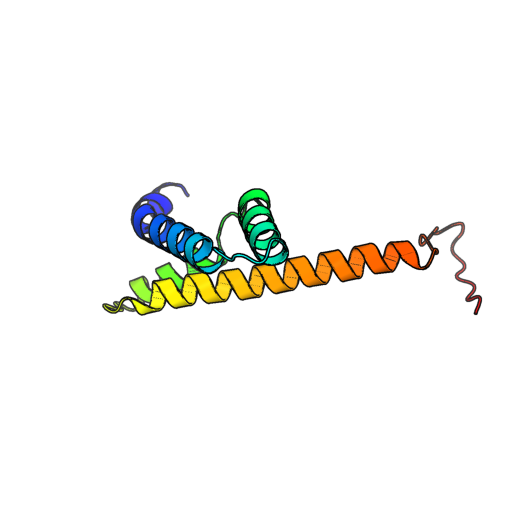-30.307 1.00 40.34 99 TYR A C 1
ATOM 767 O O . TYR A 1 99 ? 20.305 23.047 -31.350 1.00 40.34 99 TYR A O 1
ATOM 775 N N . ASN A 1 100 ? 20.754 24.778 -29.991 1.00 36.72 100 ASN A N 1
ATOM 776 C CA . ASN A 1 100 ? 20.406 25.875 -30.902 1.00 36.72 100 ASN A CA 1
ATOM 777 C C . ASN A 1 100 ? 19.033 25.797 -31.610 1.00 36.72 100 ASN A C 1
ATOM 779 O O . ASN A 1 100 ? 18.920 26.148 -32.780 1.00 36.72 100 ASN A O 1
ATOM 783 N N . GLY A 1 101 ? 17.969 25.400 -30.902 1.00 44.81 101 GLY A N 1
ATOM 784 C CA . GLY A 1 101 ? 16.594 25.800 -31.252 1.00 44.81 101 GLY A CA 1
ATOM 785 C C . GLY A 1 101 ? 15.992 25.274 -32.564 1.00 44.81 101 GLY A C 1
ATOM 786 O O . GLY A 1 101 ? 14.946 25.776 -32.966 1.00 44.81 101 GLY A O 1
ATOM 787 N N . VAL A 1 102 ? 16.579 24.273 -33.227 1.00 50.31 102 VAL A N 1
ATOM 788 C CA . VAL A 1 102 ? 16.006 23.698 -34.459 1.00 50.31 102 VAL A CA 1
ATOM 789 C C . VAL A 1 102 ? 15.911 22.179 -34.352 1.00 50.31 102 VAL A C 1
ATOM 791 O O . VAL A 1 102 ? 16.913 21.471 -34.337 1.00 50.31 102 VAL A O 1
ATOM 794 N N . THR A 1 103 ? 14.682 21.664 -34.304 1.00 42.00 103 THR A N 1
ATOM 795 C CA . THR A 1 103 ? 14.391 20.226 -34.354 1.00 42.00 103 THR A CA 1
ATOM 796 C C . THR A 1 103 ? 14.418 19.752 -35.807 1.00 42.00 103 THR A C 1
ATOM 798 O O . THR A 1 103 ? 13.513 20.076 -36.576 1.00 42.00 103 THR A O 1
ATOM 801 N N . ARG A 1 104 ? 15.416 18.955 -36.206 1.00 41.81 104 ARG A N 1
ATOM 802 C CA . ARG A 1 104 ? 15.315 18.137 -37.426 1.00 41.81 104 ARG A CA 1
ATOM 803 C C . ARG A 1 104 ? 14.955 16.705 -37.045 1.00 41.81 104 ARG A C 1
ATOM 805 O O . ARG A 1 104 ? 15.685 16.077 -36.293 1.00 41.81 104 ARG A O 1
ATOM 812 N N . ARG A 1 105 ? 13.839 16.206 -37.591 1.00 37.03 105 ARG A N 1
ATOM 813 C CA . ARG A 1 105 ? 13.510 14.774 -37.607 1.00 37.03 105 ARG A CA 1
ATOM 814 C C . ARG A 1 105 ? 14.514 14.051 -38.496 1.00 37.03 105 ARG A C 1
ATOM 816 O O . ARG A 1 105 ? 14.699 14.461 -39.643 1.00 37.03 105 ARG A O 1
ATOM 823 N N . VAL A 1 106 ? 15.073 12.957 -38.004 1.00 37.06 106 VAL A N 1
ATOM 824 C CA . VAL A 1 106 ? 15.665 11.919 -38.847 1.00 37.06 106 VAL A CA 1
ATOM 825 C C . VAL A 1 106 ? 14.913 10.621 -38.548 1.00 37.06 106 VAL A C 1
ATOM 827 O O . VAL A 1 106 ? 14.455 10.423 -37.425 1.00 37.06 106 VAL A O 1
ATOM 830 N N . PHE A 1 107 ? 14.664 9.853 -39.607 1.00 42.06 107 PHE A N 1
ATOM 831 C CA . PHE A 1 107 ? 13.888 8.612 -39.632 1.00 42.06 107 PHE A CA 1
ATOM 832 C C . PHE A 1 107 ? 14.475 7.514 -38.743 1.00 42.06 107 PHE A C 1
ATOM 834 O O . PHE A 1 107 ? 15.721 7.448 -38.657 1.00 42.06 107 PHE A O 1
#